Protein AF-A0A486XKD6-F1 (afdb_monomer)

Solvent-accessible surface area (backbone atoms only — not comparable to full-atom values): 8656 Å² total; per-residue (Å²): 116,44,84,41,75,51,55,64,58,48,50,37,54,18,60,61,20,63,92,48,77,42,17,80,89,53,62,66,88,46,28,60,26,40,52,22,47,59,67,23,85,51,37,34,36,38,35,36,54,40,89,88,78,65,46,50,66,32,36,26,49,32,32,61,34,28,45,94,86,40,74,29,38,36,40,46,63,60,34,28,78,85,54,97,58,51,67,63,54,49,53,51,52,52,52,52,24,61,77,70,75,37,56,41,29,27,66,63,86,76,77,81,57,49,91,58,65,38,59,36,35,38,96,50,48,87,26,80,32,26,63,48,90,76,40,80,71,51,78,32,61,26,50,52,52,25,70,63,30,22,42,50,76,77,80,86,126

Mean predicted aligned error: 4.49 Å

Structure (mmCIF, N/CA/C/O backbone):
data_AF-A0A486XKD6-F1
#
_entry.id   AF-A0A486XKD6-F1
#
loop_
_atom_site.group_PDB
_atom_site.id
_atom_site.type_symbol
_atom_site.label_atom_id
_atom_site.label_alt_id
_atom_site.label_comp_id
_atom_site.label_asym_id
_atom_site.label_entity_id
_atom_site.label_seq_id
_atom_site.pdbx_PDB_ins_code
_atom_site.Cartn_x
_atom_site.Cartn_y
_atom_site.Cartn_z
_atom_site.occupancy
_atom_site.B_iso_or_equiv
_atom_site.auth_seq_id
_atom_site.auth_comp_id
_atom_site.auth_asym_id
_atom_site.auth_atom_id
_atom_site.pdbx_PDB_model_num
ATOM 1 N N . MET A 1 1 ? 9.432 12.542 -0.104 1.00 87.06 1 MET A N 1
ATOM 2 C CA . MET A 1 1 ? 8.395 11.533 0.205 1.00 87.06 1 MET A CA 1
ATOM 3 C C . MET A 1 1 ? 7.117 11.970 -0.473 1.00 87.06 1 MET A C 1
ATOM 5 O O . MET A 1 1 ? 6.903 13.175 -0.557 1.00 87.06 1 MET A O 1
ATOM 9 N N . VAL A 1 2 ? 6.321 11.043 -0.991 1.00 92.12 2 VAL A N 1
ATOM 10 C CA . VAL A 1 2 ? 5.109 11.362 -1.751 1.00 92.12 2 VAL A CA 1
ATOM 11 C C . VAL A 1 2 ? 3.999 10.388 -1.363 1.00 92.12 2 VAL A C 1
ATOM 13 O O . VAL A 1 2 ? 4.215 9.179 -1.396 1.00 92.12 2 VAL A O 1
ATOM 16 N N . ASP A 1 3 ? 2.832 10.927 -1.013 1.00 93.69 3 ASP A N 1
ATOM 17 C CA . ASP A 1 3 ? 1.546 10.225 -1.057 1.00 93.69 3 ASP A CA 1
ATOM 18 C C . ASP A 1 3 ? 0.919 10.509 -2.431 1.00 93.69 3 ASP A C 1
ATOM 20 O O . ASP A 1 3 ? 0.553 11.650 -2.716 1.00 93.69 3 ASP A O 1
ATOM 24 N N . SER A 1 4 ? 0.837 9.495 -3.291 1.00 91.75 4 SER A N 1
ATOM 25 C CA . SER A 1 4 ? 0.496 9.638 -4.710 1.00 91.75 4 SER A CA 1
ATOM 26 C C . SER A 1 4 ? -0.640 8.701 -5.125 1.00 91.75 4 SER A C 1
ATOM 28 O O . SER A 1 4 ? -0.771 7.584 -4.624 1.00 91.75 4 SER A O 1
ATOM 30 N N . ASP A 1 5 ? -1.443 9.159 -6.078 1.00 91.81 5 ASP A N 1
ATOM 31 C CA . ASP A 1 5 ? -2.327 8.358 -6.933 1.00 91.81 5 ASP A CA 1
ATOM 32 C C . ASP A 1 5 ? -1.950 8.504 -8.417 1.00 91.81 5 ASP A C 1
ATOM 34 O O . ASP A 1 5 ? -2.728 8.147 -9.303 1.00 91.81 5 ASP A O 1
ATOM 38 N N . ASP A 1 6 ? -0.744 9.012 -8.702 1.00 94.38 6 ASP A N 1
ATOM 39 C CA . ASP A 1 6 ? -0.237 9.084 -10.064 1.00 94.38 6 ASP A CA 1
ATOM 40 C C . ASP A 1 6 ? -0.139 7.675 -10.659 1.00 94.38 6 ASP A C 1
ATOM 42 O O . ASP A 1 6 ? 0.436 6.744 -10.079 1.00 94.38 6 ASP A O 1
ATOM 46 N N . TRP A 1 7 ? -0.729 7.516 -11.840 1.00 91.38 7 TRP A N 1
ATOM 47 C CA . TRP A 1 7 ? -0.833 6.221 -12.493 1.00 91.38 7 TRP A CA 1
ATOM 48 C C . TRP A 1 7 ? 0.539 5.641 -12.843 1.00 91.38 7 TRP A C 1
ATOM 50 O O . TRP A 1 7 ? 0.675 4.421 -12.822 1.00 91.38 7 TRP A O 1
ATOM 60 N N . GLN A 1 8 ? 1.556 6.465 -13.137 1.00 92.88 8 GLN A N 1
ATOM 61 C CA . GLN A 1 8 ? 2.906 5.975 -13.428 1.00 92.88 8 GLN A CA 1
ATOM 62 C C . GLN A 1 8 ? 3.529 5.378 -12.176 1.00 92.88 8 GLN A C 1
ATOM 64 O O . GLN A 1 8 ? 4.068 4.278 -12.246 1.00 92.88 8 GLN A O 1
ATOM 69 N N . ASP A 1 9 ? 3.395 6.046 -11.030 1.00 93.25 9 ASP A N 1
ATOM 70 C CA . ASP A 1 9 ? 3.941 5.553 -9.763 1.00 93.25 9 ASP A CA 1
ATOM 71 C C . ASP A 1 9 ? 3.330 4.209 -9.375 1.00 93.25 9 ASP A C 1
ATOM 73 O O . ASP A 1 9 ? 4.037 3.269 -9.011 1.00 93.25 9 ASP A O 1
ATOM 77 N N . LEU A 1 10 ? 2.005 4.104 -9.481 1.00 91.88 10 LEU A N 1
ATOM 78 C CA . LEU A 1 10 ? 1.271 2.881 -9.168 1.00 91.88 10 LEU A CA 1
ATOM 79 C C . LEU A 1 10 ? 1.653 1.744 -10.123 1.00 91.88 10 LEU A C 1
ATOM 81 O O . LEU A 1 10 ? 1.916 0.625 -9.673 1.00 91.88 10 LEU A O 1
ATOM 85 N N . PHE A 1 11 ? 1.7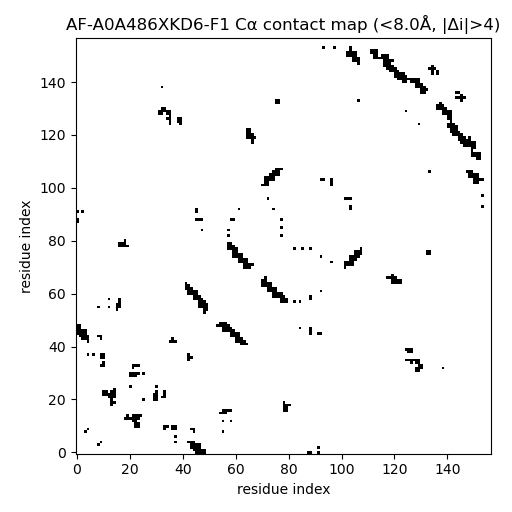51 2.036 -11.422 1.00 89.94 11 PHE A N 1
ATOM 86 C CA . PHE A 1 11 ? 2.078 1.054 -12.455 1.00 89.94 11 PHE A CA 1
ATOM 87 C C . PHE A 1 11 ? 3.553 0.614 -12.413 1.00 89.94 11 PHE A C 1
ATOM 89 O O . PHE A 1 11 ? 3.869 -0.546 -12.659 1.00 89.94 11 PHE A O 1
ATOM 96 N N . LEU A 1 12 ? 4.477 1.503 -12.047 1.00 91.56 12 LEU A N 1
ATOM 97 C CA . LEU A 1 12 ? 5.911 1.205 -11.958 1.00 91.56 12 LEU A CA 1
ATOM 98 C C . LEU A 1 12 ? 6.353 0.720 -10.568 1.00 91.56 12 LEU A C 1
ATOM 100 O O . LEU A 1 12 ? 7.505 0.320 -10.398 1.00 91.56 12 LEU A O 1
ATOM 104 N N . SER A 1 13 ? 5.438 0.674 -9.594 1.00 89.62 13 SER A N 1
ATOM 105 C CA . SER A 1 13 ? 5.715 0.388 -8.177 1.00 89.62 13 SER A CA 1
ATOM 106 C C . SER A 1 13 ? 6.382 -0.959 -7.876 1.00 89.62 13 SER A C 1
ATOM 108 O O . SER A 1 13 ? 7.030 -1.095 -6.834 1.00 89.62 13 SER A O 1
ATOM 110 N N . GLY A 1 14 ? 6.208 -1.969 -8.732 1.00 85.50 14 GLY A N 1
ATOM 111 C CA . GLY A 1 14 ? 6.941 -3.238 -8.651 1.00 85.50 14 GLY A CA 1
ATOM 112 C C . GLY A 1 14 ? 8.130 -3.321 -9.609 1.00 85.50 14 GLY A C 1
ATOM 113 O O . GLY A 1 14 ? 9.062 -4.086 -9.373 1.00 85.50 14 GLY A O 1
ATOM 114 N N . THR A 1 15 ? 8.136 -2.521 -10.675 1.00 89.56 15 THR A N 1
ATOM 115 C CA . THR A 1 15 ? 9.210 -2.509 -11.677 1.00 89.56 15 THR A CA 1
ATOM 116 C C . THR A 1 15 ? 10.452 -1.791 -11.152 1.00 89.56 15 THR A C 1
ATOM 118 O O . THR A 1 15 ? 11.563 -2.310 -11.281 1.00 89.56 15 THR A O 1
ATOM 121 N N . GLU A 1 16 ? 10.264 -0.623 -10.534 1.00 90.12 16 GLU A N 1
ATOM 122 C CA . GLU A 1 16 ? 11.348 0.217 -10.009 1.00 90.12 16 GLU A CA 1
ATOM 123 C C . GLU A 1 16 ? 11.871 -0.257 -8.651 1.00 90.12 16 GLU A C 1
ATOM 125 O O . GLU A 1 16 ? 13.048 -0.065 -8.350 1.00 90.12 16 GLU A O 1
ATOM 130 N N . VAL A 1 17 ? 11.030 -0.936 -7.864 1.00 87.25 17 VAL A N 1
ATOM 131 C CA . VAL A 1 17 ? 11.383 -1.442 -6.533 1.00 87.25 17 VAL A CA 1
ATOM 132 C C . VAL A 1 17 ? 11.450 -2.965 -6.535 1.00 87.25 17 VAL A C 1
ATOM 134 O O . VAL A 1 17 ? 10.466 -3.648 -6.812 1.00 87.25 17 VAL A O 1
ATOM 137 N N . LEU A 1 18 ? 12.612 -3.512 -6.177 1.00 81.12 18 LEU A N 1
ATOM 138 C CA . LEU A 1 18 ? 12.832 -4.957 -6.119 1.00 81.12 18 LEU A CA 1
ATOM 139 C C . LEU A 1 18 ? 12.017 -5.636 -5.002 1.00 81.12 18 LEU A C 1
ATOM 141 O O . LEU A 1 18 ? 11.776 -5.068 -3.936 1.00 81.12 18 LEU A O 1
ATOM 145 N N . GLY A 1 19 ? 11.652 -6.900 -5.238 1.00 75.25 19 GLY A N 1
ATOM 146 C CA . GLY A 1 19 ? 10.990 -7.769 -4.256 1.00 75.25 19 GLY A CA 1
ATOM 147 C C . GLY A 1 19 ? 9.466 -7.845 -4.373 1.00 75.25 19 GLY A C 1
ATOM 148 O O . GLY A 1 19 ? 8.848 -8.610 -3.635 1.00 75.25 19 GLY A O 1
ATOM 149 N N . SER A 1 20 ? 8.855 -7.104 -5.300 1.00 77.25 20 SER A N 1
ATOM 150 C CA . SER A 1 20 ? 7.428 -7.221 -5.606 1.00 77.25 20 SER A CA 1
ATOM 151 C C . SER A 1 20 ? 7.177 -8.066 -6.852 1.00 77.25 20 SER A C 1
ATOM 153 O O . SER A 1 20 ? 7.840 -7.865 -7.863 1.00 77.25 20 SER A O 1
ATOM 155 N N . CYS A 1 21 ? 6.171 -8.943 -6.793 1.00 72.81 21 CYS A N 1
ATOM 156 C CA . CYS A 1 21 ? 5.692 -9.737 -7.933 1.00 72.81 21 CYS A CA 1
ATOM 157 C C . CYS A 1 21 ? 4.805 -8.940 -8.915 1.00 72.81 21 CYS A C 1
ATOM 159 O O . CYS A 1 21 ? 4.342 -9.479 -9.912 1.00 72.81 21 CYS A O 1
ATOM 161 N N . GLN A 1 22 ? 4.474 -7.681 -8.608 1.00 79.25 22 GLN A N 1
ATOM 162 C CA . GLN A 1 22 ? 3.549 -6.856 -9.396 1.00 79.25 22 GLN A CA 1
ATOM 163 C C . GLN A 1 22 ? 4.329 -5.931 -10.341 1.00 79.25 22 GLN A C 1
ATOM 165 O O . GLN A 1 22 ? 4.322 -4.711 -10.179 1.00 79.25 22 GLN A O 1
ATOM 170 N N . ARG A 1 23 ? 5.057 -6.520 -11.297 1.00 83.88 23 ARG A N 1
ATOM 171 C CA . ARG A 1 23 ? 5.896 -5.796 -12.268 1.00 83.88 23 ARG A CA 1
ATOM 172 C C . ARG A 1 23 ? 5.271 -5.786 -13.659 1.00 83.88 23 ARG A C 1
ATOM 174 O O . ARG A 1 23 ? 4.576 -6.724 -14.040 1.00 83.88 23 ARG A O 1
ATOM 181 N N . ILE A 1 24 ? 5.565 -4.755 -14.451 1.00 85.19 24 ILE A N 1
ATOM 182 C CA . ILE A 1 24 ? 5.050 -4.646 -15.831 1.00 85.19 24 ILE A CA 1
ATOM 183 C C . ILE A 1 24 ? 5.733 -5.620 -16.799 1.00 85.19 24 ILE A C 1
ATOM 185 O O . ILE A 1 24 ? 5.169 -5.953 -17.837 1.00 85.19 24 ILE A O 1
ATOM 189 N N . ASP A 1 25 ? 6.957 -6.035 -16.474 1.00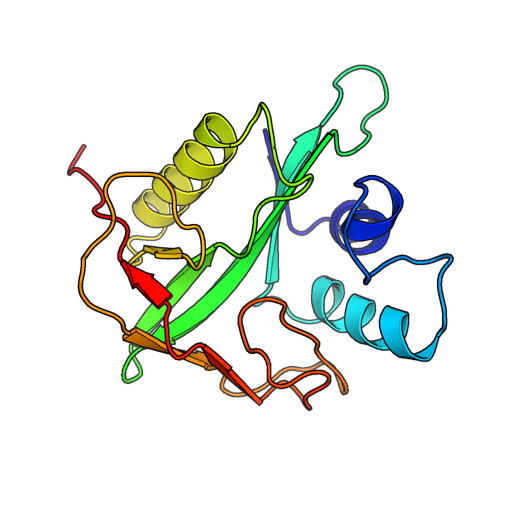 85.31 25 ASP A N 1
ATOM 190 C CA . ASP A 1 25 ? 7.850 -6.842 -17.307 1.00 85.31 25 ASP A CA 1
ATOM 191 C C . ASP A 1 25 ? 7.872 -8.331 -16.910 1.00 85.31 25 ASP A C 1
ATOM 193 O O . ASP A 1 25 ? 8.670 -9.099 -17.446 1.00 85.31 25 ASP A O 1
ATOM 197 N N . GLU A 1 26 ? 6.998 -8.745 -15.987 1.00 81.44 26 GLU A N 1
ATOM 198 C CA . GLU A 1 26 ? 6.904 -10.114 -15.463 1.00 81.44 26 GLU A CA 1
ATOM 199 C C . GLU A 1 26 ? 5.734 -10.906 -16.095 1.00 81.44 26 GLU A C 1
ATOM 201 O O . GLU A 1 26 ? 5.055 -10.431 -17.009 1.00 81.44 26 GLU A O 1
ATOM 206 N N . ASP A 1 27 ? 5.514 -12.149 -15.646 1.00 78.56 27 ASP A N 1
ATOM 207 C CA . ASP A 1 27 ? 4.462 -13.037 -16.149 1.00 78.56 27 ASP A CA 1
ATOM 208 C C . ASP A 1 27 ? 3.070 -12.358 -16.089 1.00 78.56 27 ASP A C 1
ATOM 210 O O . ASP A 1 27 ? 2.665 -11.857 -15.029 1.00 78.56 27 ASP A O 1
ATOM 214 N N . PRO A 1 28 ? 2.298 -12.367 -17.197 1.00 79.88 28 PRO A N 1
ATOM 215 C CA . PRO A 1 28 ? 0.969 -11.758 -17.263 1.00 79.88 28 PRO A CA 1
ATOM 216 C C . PRO A 1 28 ? -0.025 -12.209 -16.184 1.00 79.88 28 PRO A C 1
ATOM 218 O O . PRO A 1 28 ? -0.959 -11.487 -15.829 1.00 79.88 28 PRO A O 1
ATOM 221 N N . SER A 1 29 ? 0.152 -13.415 -15.647 1.00 76.38 29 SER A N 1
ATOM 222 C CA . SER A 1 29 ? -0.672 -13.930 -14.555 1.00 76.38 29 SER A CA 1
ATOM 223 C C . SER A 1 29 ? -0.482 -13.164 -13.242 1.00 76.38 29 SER A C 1
ATOM 225 O O . SER A 1 29 ? -1.435 -13.099 -12.457 1.00 76.38 29 SER A O 1
ATOM 227 N N . PHE A 1 30 ? 0.682 -12.537 -13.028 1.00 68.31 30 PHE A N 1
ATOM 228 C CA . PHE A 1 30 ? 0.943 -11.667 -11.882 1.00 68.31 30 PHE A CA 1
ATOM 229 C C . PHE A 1 30 ? 0.581 -10.211 -12.174 1.00 68.31 30 PHE A C 1
ATOM 231 O O . PHE A 1 30 ?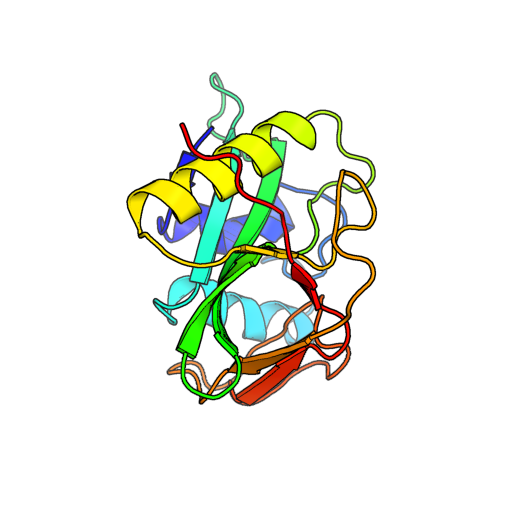 -0.067 -9.585 -11.336 1.00 68.31 30 PHE A O 1
ATOM 238 N N . ASN A 1 31 ? 0.900 -9.698 -13.367 1.00 78.75 31 ASN A N 1
ATOM 239 C CA . ASN A 1 31 ? 0.725 -8.278 -13.693 1.00 78.75 31 ASN A CA 1
ATOM 240 C C . ASN A 1 31 ? -0.737 -7.839 -13.906 1.00 78.75 31 ASN A C 1
ATOM 242 O O . ASN A 1 31 ? -1.041 -6.653 -13.797 1.00 78.75 31 ASN A O 1
ATOM 246 N N . VAL A 1 32 ? -1.674 -8.768 -14.140 1.00 81.31 32 VAL A N 1
ATOM 247 C CA . VAL A 1 32 ? -3.098 -8.431 -14.326 1.00 81.31 32 VAL A CA 1
ATOM 248 C C . VAL A 1 32 ? -3.694 -7.698 -13.116 1.00 81.31 32 VAL A C 1
ATOM 250 O O . VAL A 1 32 ? -4.630 -6.912 -13.259 1.00 81.31 32 VAL A O 1
ATOM 253 N N . CYS A 1 33 ? -3.142 -7.927 -11.922 1.00 86.31 33 CYS A N 1
ATOM 254 C CA . CYS A 1 33 ? -3.600 -7.294 -10.688 1.00 86.31 33 CYS A CA 1
ATOM 255 C C . CYS A 1 33 ? -3.043 -5.876 -10.496 1.00 86.31 33 CYS A C 1
ATOM 257 O O . CYS A 1 33 ? -3.614 -5.113 -9.721 1.00 86.31 33 CYS A O 1
ATOM 259 N N . LEU A 1 34 ? -2.004 -5.487 -11.241 1.00 87.44 34 LEU A N 1
ATOM 260 C CA . LEU A 1 34 ? -1.438 -4.136 -11.228 1.00 87.44 34 LEU A CA 1
ATOM 261 C C . LEU A 1 34 ? -2.474 -3.088 -11.656 1.00 87.44 34 LEU A C 1
ATOM 263 O O . LEU A 1 34 ? -2.499 -1.974 -11.136 1.00 87.44 34 LEU A O 1
ATOM 267 N N . MET A 1 35 ? -3.395 -3.468 -12.547 1.00 87.94 35 MET A N 1
ATOM 268 C CA . MET A 1 35 ? -4.498 -2.600 -12.958 1.00 87.94 35 MET A CA 1
ATOM 269 C C . MET A 1 35 ? -5.417 -2.221 -11.793 1.00 87.94 35 MET A C 1
ATOM 271 O O . MET A 1 35 ? -5.988 -1.134 -11.816 1.00 87.94 35 MET A O 1
ATOM 275 N N . ALA A 1 36 ? -5.530 -3.051 -10.750 1.00 89.06 36 ALA A N 1
ATOM 276 C CA . ALA A 1 36 ? -6.293 -2.684 -9.560 1.00 89.06 36 ALA A CA 1
ATOM 277 C C . ALA A 1 36 ? -5.672 -1.504 -8.813 1.00 89.06 36 ALA A C 1
ATOM 279 O O . ALA A 1 36 ? -6.402 -0.710 -8.231 1.00 89.06 36 ALA A O 1
ATOM 280 N N . TYR A 1 37 ? -4.344 -1.359 -8.836 1.00 90.00 37 TYR A N 1
ATOM 281 C CA . TYR A 1 37 ? -3.682 -0.243 -8.157 1.00 90.00 37 TYR A CA 1
ATOM 282 C C . TYR A 1 37 ? -4.032 1.082 -8.823 1.00 90.00 37 TYR A C 1
ATOM 284 O O . TYR A 1 37 ? -4.233 2.065 -8.126 1.00 90.00 37 TYR A O 1
ATOM 292 N N . VAL A 1 38 ? -4.156 1.084 -10.152 1.00 90.38 38 VAL A N 1
ATOM 293 C CA . VAL A 1 38 ? -4.439 2.286 -10.946 1.00 90.38 38 VAL A CA 1
ATOM 294 C C . VAL A 1 38 ? -5.935 2.607 -11.005 1.00 90.38 38 VAL A C 1
ATOM 296 O O . VAL A 1 38 ? -6.318 3.770 -10.957 1.00 90.38 38 VAL A O 1
ATOM 299 N N . LEU A 1 39 ? -6.790 1.593 -11.157 1.00 90.44 39 LEU A N 1
ATOM 300 C CA . LEU A 1 39 ? -8.219 1.801 -11.415 1.00 90.44 39 LEU A CA 1
ATOM 301 C C . LEU A 1 39 ? -9.050 1.962 -10.140 1.00 90.44 39 LEU A C 1
ATOM 303 O O . LEU A 1 39 ? -10.099 2.607 -10.178 1.00 90.44 39 LEU A O 1
ATOM 307 N N . ASP A 1 40 ? -8.621 1.355 -9.033 1.00 91.19 40 ASP A N 1
ATOM 308 C CA . ASP A 1 40 ? -9.375 1.367 -7.786 1.00 91.19 40 ASP A CA 1
ATOM 309 C C . ASP A 1 40 ? -8.902 2.499 -6.873 1.00 91.19 40 ASP A C 1
ATOM 311 O O . ASP A 1 40 ? -7.849 2.414 -6.245 1.00 91.19 40 ASP A O 1
ATOM 315 N N . GLY A 1 41 ? -9.724 3.545 -6.762 1.00 90.38 41 GLY A N 1
ATOM 316 C CA . GLY A 1 41 ? -9.425 4.740 -5.968 1.00 90.38 41 GLY A CA 1
ATOM 317 C C . GLY A 1 41 ? -9.273 4.497 -4.463 1.00 90.38 41 GLY A C 1
ATOM 318 O O . GLY A 1 41 ? -8.890 5.416 -3.740 1.00 90.38 41 GLY A O 1
ATOM 319 N N . LYS A 1 42 ? -9.543 3.280 -3.966 1.00 93.12 42 LYS A N 1
ATOM 320 C CA . LYS A 1 42 ? -9.180 2.904 -2.592 1.00 93.12 42 LYS A CA 1
ATOM 321 C C . LYS A 1 42 ? -7.667 2.772 -2.407 1.00 93.12 42 LYS A C 1
ATOM 323 O O . LYS A 1 42 ? -7.218 2.785 -1.264 1.00 93.12 42 LYS A O 1
ATOM 328 N N . ASN A 1 43 ? -6.914 2.617 -3.498 1.00 94.12 43 ASN A N 1
ATOM 329 C CA . ASN A 1 43 ? -5.478 2.389 -3.507 1.00 94.12 43 ASN A CA 1
ATOM 330 C C . ASN A 1 43 ? -4.718 3.690 -3.756 1.00 94.12 43 ASN A C 1
ATOM 332 O O . ASN A 1 43 ? -5.040 4.470 -4.646 1.00 94.12 43 ASN A O 1
ATOM 336 N N . ARG A 1 44 ? -3.670 3.890 -2.967 1.00 95.12 44 ARG A N 1
ATOM 337 C CA . ARG A 1 44 ? -2.663 4.937 -3.124 1.00 95.12 44 ARG A CA 1
ATOM 338 C C . ARG A 1 44 ? -1.288 4.327 -2.900 1.00 95.12 44 ARG A C 1
ATOM 340 O O . ARG A 1 44 ? -1.164 3.208 -2.392 1.00 95.12 44 ARG A O 1
ATOM 347 N N . ILE A 1 45 ? -0.247 5.062 -3.256 1.00 95.69 45 ILE A N 1
ATOM 348 C CA . ILE A 1 45 ? 1.133 4.678 -2.976 1.00 95.69 45 ILE A CA 1
ATOM 349 C C . ILE A 1 45 ? 1.789 5.722 -2.081 1.00 95.69 45 ILE A C 1
ATOM 351 O O . ILE A 1 45 ? 1.752 6.918 -2.362 1.00 95.69 45 ILE A O 1
ATOM 355 N N . LEU A 1 46 ? 2.420 5.255 -1.007 1.00 96.50 46 LEU A N 1
ATOM 356 C CA . LEU A 1 46 ? 3.363 6.058 -0.236 1.00 96.50 46 LEU A CA 1
ATOM 357 C C . LEU A 1 46 ? 4.760 5.678 -0.697 1.00 96.50 46 LEU A C 1
ATOM 359 O O . LEU A 1 46 ? 5.110 4.496 -0.665 1.00 96.50 46 LEU A O 1
ATOM 363 N N . CYS A 1 47 ? 5.551 6.650 -1.140 1.00 96.56 47 CYS A N 1
ATOM 364 C CA . CYS A 1 47 ? 6.856 6.372 -1.721 1.00 96.56 47 CYS A CA 1
ATOM 365 C C . CYS A 1 47 ? 7.932 7.410 -1.389 1.00 96.56 47 CYS A C 1
ATOM 367 O O . CYS A 1 47 ? 7.681 8.589 -1.115 1.00 96.56 47 CYS A O 1
ATOM 369 N N . ILE A 1 48 ? 9.173 6.948 -1.462 1.00 96.25 48 ILE A N 1
ATOM 370 C CA . ILE A 1 48 ? 10.379 7.763 -1.490 1.00 96.25 48 ILE A CA 1
ATOM 371 C C . ILE A 1 48 ? 10.889 7.730 -2.919 1.00 96.25 48 ILE A C 1
ATOM 373 O O . ILE A 1 48 ? 11.063 6.650 -3.479 1.00 96.25 48 ILE A O 1
ATOM 377 N N . LYS A 1 49 ? 11.125 8.904 -3.500 1.00 95.50 49 LYS A N 1
ATOM 378 C CA . LYS A 1 49 ? 11.648 9.032 -4.856 1.00 95.50 49 LYS A CA 1
ATOM 379 C C . LYS A 1 49 ? 13.041 9.624 -4.833 1.00 95.50 49 LYS A C 1
ATOM 381 O O . LYS A 1 49 ? 13.324 10.512 -4.027 1.00 95.50 49 LYS A O 1
ATOM 386 N N . ASP A 1 50 ? 13.874 9.147 -5.742 1.00 94.38 50 ASP A N 1
ATOM 387 C CA . ASP A 1 50 ? 15.154 9.758 -6.046 1.00 94.38 50 ASP A CA 1
ATOM 388 C C . ASP A 1 50 ? 14.904 11.144 -6.669 1.00 94.38 50 ASP A C 1
ATOM 390 O O . ASP A 1 50 ? 14.203 11.244 -7.680 1.00 94.38 50 ASP A O 1
ATOM 394 N N . PRO A 1 51 ? 15.434 12.231 -6.087 1.00 93.31 51 PRO A N 1
ATOM 395 C CA . PRO A 1 51 ? 15.127 13.582 -6.546 1.00 93.31 51 PRO A CA 1
ATOM 396 C C . PRO A 1 51 ? 15.751 13.923 -7.907 1.00 93.31 51 PRO A C 1
ATOM 398 O O . PRO A 1 51 ? 15.312 14.878 -8.541 1.00 93.31 51 PRO A O 1
ATOM 401 N N . LEU A 1 52 ? 16.769 13.182 -8.357 1.00 94.56 52 LEU A N 1
ATOM 402 C CA . LEU A 1 52 ? 17.456 13.432 -9.626 1.00 94.56 52 LEU A CA 1
ATOM 403 C C . LEU A 1 52 ? 16.782 12.701 -10.789 1.00 94.56 52 LEU A C 1
ATOM 405 O O . LEU A 1 52 ? 16.700 13.231 -11.893 1.00 94.56 52 LEU A O 1
ATOM 409 N N . THR A 1 53 ? 16.324 11.474 -10.547 1.00 93.88 53 THR A N 1
ATOM 410 C CA . THR A 1 53 ? 15.791 10.572 -11.576 1.00 93.88 53 THR A CA 1
ATOM 411 C C . THR A 1 53 ? 14.275 10.423 -11.523 1.00 93.88 53 THR A C 1
ATOM 413 O O . THR A 1 53 ? 13.684 9.975 -12.501 1.00 93.88 53 THR A O 1
ATOM 416 N N . GLY A 1 54 ? 13.643 10.769 -10.398 1.00 91.56 54 GLY A N 1
ATOM 417 C CA . GLY A 1 54 ? 12.212 10.587 -10.160 1.00 91.56 54 GLY A CA 1
ATOM 418 C C . GLY A 1 54 ? 11.795 9.148 -9.845 1.00 91.56 54 GLY A C 1
ATOM 419 O O . GLY A 1 54 ? 10.625 8.925 -9.547 1.00 91.56 54 GLY A O 1
ATOM 420 N N . LYS A 1 55 ? 12.726 8.186 -9.874 1.00 93.19 55 LYS A N 1
ATOM 421 C CA . LYS A 1 55 ? 12.434 6.767 -9.635 1.00 93.19 55 LYS A CA 1
ATOM 422 C C . LYS A 1 55 ? 12.077 6.490 -8.186 1.00 93.19 55 LYS A C 1
ATOM 424 O O . LYS A 1 55 ? 12.634 7.103 -7.273 1.00 93.19 55 LYS A O 1
ATOM 429 N N . ILE A 1 56 ? 11.212 5.509 -7.969 1.00 95.12 56 ILE A N 1
ATOM 430 C CA . ILE A 1 56 ? 10.851 5.034 -6.639 1.00 95.12 56 ILE A CA 1
ATOM 431 C C . ILE A 1 56 ? 12.031 4.261 -6.027 1.00 95.12 56 ILE A C 1
ATOM 433 O O . ILE A 1 56 ? 12.488 3.258 -6.568 1.00 95.12 56 ILE A O 1
ATOM 437 N N . LEU A 1 57 ? 12.499 4.717 -4.864 1.00 94.62 57 LEU A N 1
ATOM 438 C CA . LEU A 1 57 ? 13.532 4.066 -4.051 1.00 94.62 57 LEU A CA 1
ATOM 439 C C . LEU A 1 57 ? 12.930 3.087 -3.037 1.00 94.62 57 LEU A C 1
ATOM 441 O O . LEU A 1 57 ? 13.487 2.022 -2.784 1.00 94.62 57 LEU A O 1
ATOM 445 N N . ALA A 1 58 ? 11.789 3.455 -2.454 1.00 95.19 58 ALA A N 1
ATOM 446 C CA . ALA A 1 58 ? 11.045 2.637 -1.506 1.00 95.19 58 ALA A CA 1
ATOM 447 C C . ALA A 1 58 ? 9.561 2.999 -1.541 1.00 95.19 58 ALA A C 1
ATOM 449 O O . ALA A 1 58 ? 9.208 4.147 -1.825 1.00 95.19 58 ALA A O 1
ATOM 450 N N . ARG A 1 59 ? 8.685 2.040 -1.241 1.00 95.06 59 ARG A N 1
ATOM 451 C CA . ARG A 1 59 ? 7.237 2.248 -1.261 1.00 95.06 59 ARG A CA 1
ATOM 452 C C . ARG A 1 59 ? 6.457 1.282 -0.385 1.00 95.06 59 ARG A C 1
ATOM 454 O O . ARG A 1 59 ? 6.902 0.174 -0.105 1.00 95.06 59 ARG A O 1
ATOM 461 N N . CYS A 1 60 ? 5.222 1.650 -0.083 1.00 94.75 60 CYS A N 1
ATOM 462 C CA . CYS A 1 60 ? 4.164 0.723 0.307 1.00 94.75 60 CYS A CA 1
ATOM 463 C C . CYS A 1 60 ? 2.859 1.106 -0.398 1.00 94.75 60 CYS A C 1
ATOM 465 O O . CYS A 1 60 ? 2.654 2.267 -0.761 1.00 94.75 60 CYS A O 1
ATOM 467 N N . ILE A 1 61 ? 1.992 0.117 -0.611 1.00 95.06 61 ILE A N 1
ATOM 468 C CA . ILE A 1 61 ? 0.618 0.394 -1.030 1.00 95.06 61 ILE A CA 1
ATOM 469 C C . ILE A 1 61 ? -0.177 0.801 0.211 1.00 95.06 61 ILE A C 1
ATOM 471 O O . ILE A 1 61 ? 0.005 0.246 1.296 1.00 95.06 61 ILE A O 1
ATOM 475 N N . PHE A 1 62 ? -1.041 1.790 0.048 1.00 95.81 62 PHE A N 1
ATOM 476 C CA . PHE A 1 62 ? -1.832 2.386 1.110 1.00 95.81 62 PHE A CA 1
ATOM 477 C C . PHE A 1 62 ? -3.296 2.355 0.710 1.00 95.81 62 PHE A C 1
ATOM 479 O O . PHE A 1 62 ? -3.643 2.780 -0.391 1.00 95.81 62 PHE A O 1
ATOM 486 N N . ARG A 1 63 ? -4.148 1.779 1.560 1.00 95.25 63 ARG A N 1
ATOM 487 C CA . ARG A 1 63 ? -5.508 1.406 1.160 1.00 95.25 63 ARG A CA 1
ATOM 488 C C . ARG A 1 63 ? -6.563 1.845 2.149 1.00 95.25 63 ARG A C 1
ATOM 490 O O . ARG A 1 63 ? -6.352 1.782 3.357 1.00 95.25 63 ARG A O 1
ATOM 497 N N . LEU A 1 64 ? -7.732 2.180 1.622 1.00 96.38 64 LEU A N 1
ATOM 498 C CA . LEU A 1 64 ? -8.961 2.277 2.397 1.00 96.38 64 LEU A CA 1
ATOM 499 C C . LEU A 1 64 ? -9.620 0.900 2.510 1.00 96.38 64 LEU A C 1
ATOM 501 O O . LEU A 1 64 ? -9.900 0.250 1.502 1.00 96.38 64 LEU A O 1
ATOM 505 N N . LEU A 1 65 ? -9.881 0.469 3.743 1.00 96.94 65 LEU A N 1
ATOM 506 C CA . LEU A 1 65 ? -10.553 -0.790 4.071 1.00 96.94 65 LEU A CA 1
ATOM 507 C C . LEU A 1 65 ? -11.624 -0.560 5.140 1.00 96.94 65 LEU A C 1
ATOM 509 O O . LEU A 1 65 ? -11.754 0.536 5.684 1.00 96.94 65 LEU A O 1
ATOM 513 N N . PHE A 1 66 ? -12.381 -1.608 5.455 1.00 97.50 66 PHE A N 1
ATOM 514 C CA . PHE A 1 66 ? -13.379 -1.592 6.516 1.00 97.50 66 PHE A CA 1
ATOM 515 C C . PHE A 1 66 ? -12.956 -2.466 7.697 1.00 97.50 66 PHE A C 1
ATOM 517 O O . PHE A 1 66 ? -12.559 -3.617 7.514 1.00 97.50 66 PHE A O 1
ATOM 524 N N . LYS A 1 67 ? -13.108 -1.934 8.910 1.00 96.62 67 LYS A N 1
ATOM 525 C CA . LYS A 1 67 ? -13.112 -2.679 10.172 1.00 96.62 67 LYS A CA 1
ATOM 526 C C . LYS A 1 67 ? -14.504 -2.536 10.778 1.00 96.62 67 LYS A C 1
ATOM 528 O O . LYS A 1 67 ? -14.860 -1.436 11.179 1.00 96.62 67 LYS A O 1
ATOM 533 N N . ASP A 1 68 ? -15.282 -3.614 10.848 1.00 94.06 68 ASP A N 1
ATOM 534 C CA . ASP A 1 68 ? -16.643 -3.585 11.416 1.00 94.06 68 ASP A CA 1
ATOM 535 C C . ASP A 1 68 ? -17.509 -2.439 10.832 1.00 94.06 68 ASP A C 1
ATOM 537 O O . ASP A 1 68 ? -18.088 -1.644 11.564 1.00 94.06 68 ASP A O 1
ATOM 541 N N . ASP A 1 69 ? -17.526 -2.297 9.500 1.00 93.56 69 ASP A N 1
ATOM 542 C CA . ASP A 1 69 ? -18.185 -1.209 8.745 1.00 93.56 69 ASP A CA 1
ATOM 543 C C . ASP A 1 69 ? -17.614 0.211 8.921 1.00 93.56 69 ASP A C 1
ATOM 545 O O . ASP A 1 69 ? -18.017 1.124 8.196 1.00 93.56 69 ASP A O 1
ATOM 549 N N . GLN A 1 70 ? -16.613 0.401 9.778 1.00 96.38 70 GLN A N 1
ATOM 550 C CA . GLN A 1 70 ? -15.877 1.655 9.898 1.00 96.38 70 GLN A CA 1
ATOM 551 C C . GLN A 1 70 ? -14.748 1.731 8.865 1.00 96.38 70 GLN A C 1
ATOM 553 O O . GLN A 1 70 ? -13.959 0.797 8.721 1.00 96.38 70 GLN A O 1
ATOM 558 N N . LEU A 1 71 ? -14.653 2.862 8.162 1.00 97.19 71 LEU A N 1
ATOM 559 C CA . LEU A 1 71 ? -13.569 3.138 7.220 1.00 97.19 71 LEU A CA 1
ATOM 560 C C . LEU A 1 71 ? -12.242 3.331 7.972 1.00 97.19 71 LEU A C 1
ATOM 562 O O . LEU A 1 71 ? -12.183 4.085 8.944 1.00 97.19 71 LEU A O 1
ATOM 566 N N . VAL A 1 72 ? -11.182 2.665 7.514 1.00 97.94 72 VAL A N 1
ATOM 567 C CA . VAL A 1 72 ? -9.834 2.725 8.100 1.00 97.94 72 VAL A CA 1
ATOM 568 C C . VAL A 1 72 ? -8.763 2.752 7.012 1.00 97.94 72 VAL A C 1
ATOM 570 O O . VAL A 1 72 ? -9.017 2.362 5.870 1.00 97.94 72 VAL A O 1
ATOM 573 N N . LEU A 1 73 ? -7.554 3.177 7.375 1.00 97.75 73 LEU A N 1
ATOM 574 C CA . LEU A 1 73 ? -6.377 3.106 6.515 1.00 97.75 73 LEU A CA 1
ATOM 575 C C . LEU A 1 73 ? -5.550 1.868 6.832 1.00 97.75 73 LEU A C 1
ATOM 577 O O . LEU A 1 73 ? -5.332 1.515 7.992 1.00 97.75 73 LEU A O 1
ATOM 581 N N . PHE A 1 74 ? -5.049 1.234 5.781 1.00 97.56 74 PHE A N 1
ATOM 582 C CA . PHE A 1 74 ? -4.159 0.095 5.868 1.00 97.56 74 PHE A CA 1
ATOM 583 C C . PHE A 1 74 ? -2.880 0.345 5.074 1.00 97.56 74 PHE A C 1
ATOM 585 O O . PHE A 1 74 ? -2.918 0.579 3.866 1.00 97.56 74 PHE A O 1
ATOM 592 N N . GLN A 1 75 ? -1.750 0.265 5.766 1.00 96.44 75 GLN A N 1
ATOM 593 C CA . GLN A 1 75 ? -0.416 0.295 5.191 1.00 96.44 75 GLN A CA 1
ATOM 594 C C . GLN A 1 75 ? 0.049 -1.136 4.914 1.00 96.44 75 GLN A C 1
ATOM 596 O O . GLN A 1 75 ? 0.183 -1.958 5.824 1.00 96.44 75 GLN A O 1
ATOM 601 N N . GLU A 1 76 ? 0.300 -1.433 3.643 1.00 93.75 76 GLU A N 1
ATOM 602 C CA . GLU A 1 76 ? 0.873 -2.710 3.237 1.00 93.75 76 GLU A CA 1
ATOM 603 C C . GLU A 1 76 ? 2.359 -2.813 3.587 1.00 93.75 76 GLU A C 1
ATOM 605 O O . GLU A 1 76 ? 3.000 -1.883 4.086 1.00 93.75 76 GLU A O 1
ATOM 610 N N . ARG A 1 77 ? 2.922 -3.979 3.268 1.00 92.56 77 ARG A N 1
ATOM 611 C CA . ARG A 1 77 ? 4.352 -4.235 3.357 1.00 92.56 77 ARG A CA 1
ATOM 612 C C . ARG A 1 77 ? 5.154 -3.150 2.634 1.00 92.56 77 ARG A C 1
ATOM 614 O O . ARG A 1 77 ? 4.865 -2.787 1.489 1.00 92.56 77 ARG A O 1
ATOM 621 N N . ILE A 1 78 ? 6.198 -2.687 3.310 1.00 93.56 78 ILE A N 1
ATOM 622 C CA . ILE A 1 78 ? 7.190 -1.778 2.744 1.00 93.56 78 ILE A CA 1
ATOM 623 C C . ILE A 1 78 ? 8.183 -2.567 1.887 1.00 93.56 78 ILE A C 1
ATOM 625 O O . ILE A 1 78 ? 8.672 -3.624 2.289 1.00 93.56 78 ILE A O 1
ATOM 629 N N . TYR A 1 79 ? 8.456 -2.033 0.700 1.00 92.69 79 TYR A N 1
ATOM 630 C CA . TYR A 1 79 ? 9.445 -2.531 -0.242 1.00 92.69 79 TYR A CA 1
ATOM 631 C C . TYR A 1 79 ? 10.490 -1.447 -0.555 1.00 92.69 79 TYR A C 1
ATOM 633 O O . TYR A 1 79 ? 10.114 -0.277 -0.641 1.00 92.69 79 TYR A O 1
ATOM 641 N N . PRO A 1 80 ? 11.768 -1.809 -0.771 1.00 92.44 80 PRO A N 1
ATOM 642 C CA . PRO A 1 80 ? 12.317 -3.162 -0.630 1.00 92.44 80 PRO A CA 1
ATOM 643 C C . PRO A 1 80 ? 12.245 -3.647 0.830 1.00 92.44 80 PRO A C 1
ATOM 645 O O . PRO A 1 80 ? 11.926 -2.873 1.720 1.00 92.44 80 PRO A O 1
ATOM 648 N N . SER A 1 81 ? 12.448 -4.939 1.088 1.00 86.88 81 SER A N 1
ATOM 649 C CA . SER A 1 81 ? 12.434 -5.487 2.452 1.00 86.88 81 SER A CA 1
ATOM 650 C C . SER A 1 81 ? 13.683 -6.352 2.647 1.00 86.88 81 SER A C 1
ATOM 652 O O . SER A 1 81 ? 13.787 -7.378 1.967 1.00 86.88 81 SER A O 1
ATOM 654 N N . PRO A 1 82 ? 14.641 -5.967 3.520 1.00 87.62 82 PRO A N 1
ATOM 655 C CA . PRO A 1 82 ? 14.643 -4.791 4.415 1.00 87.62 82 PRO A CA 1
ATOM 656 C C . PRO A 1 82 ? 14.723 -3.431 3.681 1.00 87.62 82 PRO A C 1
ATOM 658 O O . PRO A 1 82 ? 15.122 -3.387 2.518 1.00 87.62 82 PRO A O 1
ATOM 661 N N . CYS A 1 83 ? 14.331 -2.341 4.360 1.00 89.12 83 CYS A N 1
ATOM 662 C CA . CYS A 1 83 ? 14.262 -0.977 3.814 1.00 89.12 83 CYS A CA 1
ATOM 663 C C . CYS A 1 83 ? 14.958 0.046 4.720 1.00 89.12 83 CYS A C 1
ATOM 665 O O . CYS A 1 83 ? 14.617 0.141 5.896 1.00 89.12 83 CYS A O 1
ATOM 667 N N . ASP A 1 84 ? 15.820 0.893 4.155 1.00 92.06 84 ASP A N 1
ATOM 668 C CA . ASP A 1 84 ? 16.456 2.000 4.893 1.00 92.06 84 ASP A CA 1
ATOM 669 C C . ASP A 1 84 ? 15.510 3.192 5.133 1.00 92.06 84 ASP A C 1
ATOM 671 O O . ASP A 1 84 ? 15.793 4.070 5.942 1.00 92.06 84 ASP A O 1
ATOM 675 N N . TYR A 1 85 ? 14.371 3.233 4.436 1.00 93.69 85 TYR A N 1
ATOM 676 C CA . TYR A 1 85 ? 13.401 4.331 4.496 1.00 93.69 85 TYR A CA 1
ATOM 677 C C . TYR A 1 85 ? 12.123 3.978 5.273 1.00 93.69 85 TYR A C 1
ATOM 679 O O . TYR A 1 85 ? 11.095 4.639 5.111 1.00 93.69 85 TYR A O 1
ATOM 687 N N . GLU A 1 86 ? 12.154 2.912 6.074 1.00 92.75 86 GLU A N 1
ATOM 688 C CA . GLU A 1 86 ? 10.973 2.392 6.772 1.00 92.75 86 GLU A CA 1
ATOM 689 C C . GLU A 1 86 ? 10.342 3.429 7.716 1.00 92.75 86 GLU A C 1
ATOM 691 O O . GLU A 1 86 ? 9.134 3.652 7.649 1.00 92.75 86 GLU A O 1
ATOM 696 N N . GLU A 1 87 ? 11.151 4.121 8.524 1.00 92.44 87 GLU A N 1
ATOM 697 C CA . GLU A 1 87 ? 10.677 5.157 9.456 1.00 92.44 87 GLU A CA 1
ATOM 698 C C . GLU A 1 87 ? 9.965 6.302 8.725 1.00 92.44 87 GLU A C 1
ATOM 700 O O . GLU A 1 87 ? 8.834 6.642 9.058 1.00 92.44 87 GLU A O 1
ATOM 705 N N . LEU A 1 88 ? 10.566 6.814 7.649 1.00 94.38 88 LEU A N 1
ATOM 706 C CA . LEU A 1 88 ? 10.002 7.895 6.835 1.00 94.38 88 LEU A CA 1
ATOM 707 C C . LEU A 1 88 ? 8.655 7.517 6.193 1.00 94.38 88 LEU A C 1
ATOM 709 O O . LEU A 1 88 ? 7.738 8.336 6.111 1.00 94.38 88 LEU A O 1
ATOM 713 N N . LEU A 1 89 ? 8.511 6.271 5.732 1.00 95.25 89 LEU A N 1
ATOM 714 C CA . LEU A 1 89 ? 7.244 5.783 5.179 1.00 95.25 89 LEU A CA 1
ATOM 715 C C . LEU A 1 89 ? 6.173 5.595 6.261 1.00 95.25 89 LEU A C 1
ATOM 717 O O . LEU A 1 89 ? 4.997 5.846 5.989 1.00 95.25 89 LEU A O 1
ATOM 721 N N . ASN A 1 90 ? 6.562 5.182 7.470 1.00 94.56 90 ASN A N 1
ATOM 722 C CA . ASN A 1 90 ? 5.652 5.084 8.610 1.00 94.56 90 ASN A CA 1
ATOM 723 C C . ASN A 1 90 ? 5.169 6.473 9.054 1.00 94.56 90 ASN A C 1
ATOM 725 O O . ASN A 1 90 ? 3.964 6.682 9.165 1.00 94.56 90 ASN A O 1
ATOM 729 N N . GLU A 1 91 ? 6.070 7.449 9.185 1.00 93.94 91 GLU A N 1
ATOM 730 C CA . GLU A 1 91 ? 5.722 8.840 9.512 1.00 93.94 91 GLU A CA 1
ATOM 731 C C . GLU A 1 91 ? 4.748 9.450 8.495 1.00 93.94 91 GLU A C 1
ATOM 733 O O . GLU A 1 91 ? 3.797 10.152 8.863 1.00 93.94 91 GLU A O 1
ATOM 738 N N . LEU A 1 92 ? 4.950 9.166 7.203 1.00 95.19 92 LEU A N 1
ATOM 739 C CA . LEU A 1 92 ? 4.048 9.621 6.148 1.00 95.19 92 LEU A CA 1
ATOM 740 C C . LEU A 1 92 ? 2.655 8.982 6.282 1.00 95.19 92 LEU A C 1
ATOM 742 O O . LEU A 1 92 ? 1.649 9.684 6.162 1.00 95.19 92 LEU A O 1
ATOM 746 N N . ALA A 1 93 ? 2.584 7.680 6.574 1.00 95.88 93 ALA A N 1
ATOM 747 C CA . ALA A 1 93 ? 1.320 6.975 6.795 1.00 95.88 93 ALA A CA 1
ATOM 748 C C . ALA A 1 93 ? 0.565 7.514 8.024 1.00 95.88 93 ALA A C 1
ATOM 750 O O . ALA A 1 93 ? -0.642 7.753 7.956 1.00 95.88 93 ALA A O 1
ATOM 751 N N . GLU A 1 94 ? 1.271 7.752 9.131 1.00 95.44 94 GLU A N 1
ATOM 752 C CA . GLU A 1 94 ? 0.708 8.318 10.361 1.00 95.44 94 GLU A CA 1
ATOM 753 C C . GLU A 1 94 ? 0.203 9.746 10.156 1.00 95.44 94 GLU A C 1
ATOM 755 O O . GLU A 1 94 ? -0.894 10.098 10.595 1.00 95.44 94 GLU A O 1
ATOM 760 N N . THR A 1 95 ? 0.979 10.575 9.456 1.00 95.12 95 THR A N 1
ATOM 761 C CA . THR A 1 95 ? 0.581 11.943 9.103 1.00 95.12 95 THR A CA 1
ATOM 762 C C . THR A 1 95 ? -0.698 11.926 8.280 1.00 95.12 95 THR A C 1
ATOM 764 O O . THR A 1 95 ? -1.663 12.601 8.637 1.00 95.12 95 THR A O 1
ATOM 767 N N . ARG A 1 96 ? -0.763 11.069 7.257 1.00 95.19 96 ARG A N 1
ATOM 768 C CA . ARG A 1 96 ? -1.951 10.948 6.415 1.00 95.19 96 ARG A CA 1
ATOM 769 C C . ARG A 1 96 ? -3.177 10.456 7.180 1.00 95.19 96 ARG A C 1
ATOM 771 O O . ARG A 1 96 ? -4.281 10.954 6.966 1.00 95.19 96 ARG A O 1
ATOM 778 N N . ALA A 1 97 ? -2.996 9.507 8.094 1.00 96.38 97 ALA A N 1
ATOM 779 C CA . ALA A 1 97 ? -4.076 9.017 8.941 1.00 96.38 97 ALA A CA 1
ATOM 780 C C . ALA A 1 97 ? -4.626 10.101 9.876 1.00 96.38 97 ALA A C 1
ATOM 782 O O . ALA A 1 97 ? -5.845 10.230 10.007 1.00 96.38 97 ALA A O 1
ATOM 783 N N . ARG A 1 98 ? -3.748 10.935 10.450 1.00 95.44 98 ARG A N 1
ATOM 784 C CA . ARG A 1 98 ? -4.147 12.092 11.266 1.00 95.44 98 ARG A CA 1
ATOM 785 C C . ARG A 1 98 ? -4.907 13.137 10.455 1.00 95.44 98 ARG A C 1
ATOM 787 O O . ARG A 1 98 ? -5.962 13.575 10.900 1.00 95.44 98 ARG A O 1
ATOM 794 N N . GLU A 1 99 ? -4.421 13.492 9.266 1.00 95.12 99 GLU A N 1
ATOM 795 C CA . GLU A 1 99 ? -5.094 14.448 8.372 1.00 95.12 99 GLU A CA 1
ATOM 796 C C . GLU A 1 99 ? -6.515 14.011 8.000 1.00 95.12 99 GLU A C 1
ATOM 798 O O . GLU A 1 99 ? -7.427 14.834 7.942 1.00 95.12 99 GLU A O 1
ATOM 803 N N . LEU A 1 100 ? -6.707 12.712 7.754 1.00 94.94 100 LEU A N 1
ATOM 804 C CA . LEU A 1 100 ? -8.001 12.144 7.378 1.00 94.94 100 LEU A CA 1
ATOM 805 C C . LEU A 1 100 ? -8.893 11.818 8.586 1.00 94.94 100 LEU A C 1
ATOM 807 O O . LEU A 1 100 ? -10.065 11.494 8.403 1.00 94.94 100 LEU A O 1
ATOM 811 N N . GLY A 1 101 ? -8.360 11.879 9.810 1.00 96.44 101 GLY A N 1
ATOM 812 C CA . GLY A 1 101 ? -9.070 11.467 11.022 1.00 96.44 101 GLY A CA 1
ATOM 813 C C . GLY A 1 101 ? -9.433 9.976 11.036 1.00 96.44 101 GLY A C 1
ATOM 814 O O . GLY A 1 101 ? -10.450 9.601 11.619 1.00 96.44 101 GLY A O 1
ATOM 815 N N . LEU A 1 102 ? -8.636 9.131 10.374 1.00 97.25 102 LEU A N 1
ATOM 816 C CA . LEU A 1 102 ? -8.876 7.691 10.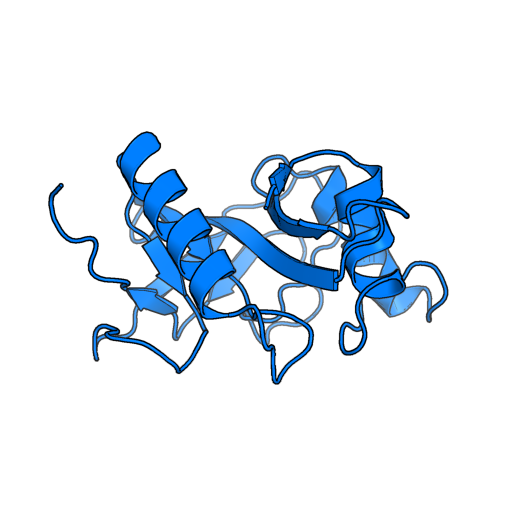244 1.00 97.25 102 LEU A CA 1
ATOM 817 C C . LEU A 1 102 ? -7.911 6.884 11.114 1.00 97.25 102 LEU A C 1
ATOM 819 O O . LEU A 1 102 ? -6.774 7.282 11.362 1.00 97.25 102 LEU A O 1
ATOM 823 N N . GLU A 1 103 ? -8.353 5.706 11.552 1.00 97.25 103 GLU A N 1
ATOM 824 C CA . GLU A 1 103 ? -7.460 4.753 12.210 1.00 97.25 103 GLU A CA 1
ATOM 825 C C . GLU A 1 103 ? -6.472 4.150 11.205 1.00 97.25 103 GLU A C 1
ATOM 827 O O . GLU A 1 103 ? -6.841 3.865 10.063 1.00 97.25 103 GLU A O 1
ATOM 832 N N . LEU A 1 104 ? -5.235 3.914 11.652 1.00 97.44 104 LEU A N 1
ATOM 833 C CA . LEU A 1 104 ? -4.176 3.311 10.850 1.00 97.44 104 LEU A CA 1
ATOM 834 C C . LEU A 1 104 ? -3.874 1.884 11.311 1.00 97.44 104 LEU A C 1
ATOM 836 O O . LEU A 1 104 ? -3.662 1.617 12.497 1.00 97.44 104 LEU A O 1
ATOM 840 N N . PHE A 1 105 ? -3.804 0.974 10.347 1.00 97.25 105 PHE A N 1
ATOM 841 C CA . PHE A 1 105 ? -3.422 -0.417 10.536 1.00 97.25 105 PHE A CA 1
ATOM 842 C C . PHE A 1 105 ? -2.280 -0.802 9.596 1.00 97.25 105 PHE A C 1
ATOM 844 O O . PHE A 1 105 ? -2.117 -0.214 8.531 1.00 97.25 105 PHE A O 1
ATOM 851 N N . THR A 1 106 ? -1.509 -1.823 9.961 1.00 95.69 106 THR A N 1
ATOM 852 C CA . THR A 1 106 ? -0.392 -2.322 9.148 1.00 95.69 106 THR A CA 1
ATOM 853 C C . THR A 1 106 ? -0.207 -3.834 9.285 1.00 95.69 106 THR A C 1
ATOM 855 O O . THR A 1 106 ? -0.648 -4.447 10.265 1.00 95.69 106 THR A O 1
ATOM 858 N N . CYS A 1 107 ? 0.443 -4.454 8.297 1.00 91.19 107 CYS A N 1
ATOM 859 C CA . CYS A 1 107 ? 0.989 -5.814 8.402 1.00 91.19 107 CYS A CA 1
ATOM 860 C C . CYS A 1 107 ? 2.494 -5.847 8.707 1.00 91.19 107 CYS A C 1
ATOM 862 O O . CYS A 1 107 ? 3.059 -6.938 8.826 1.00 91.19 107 CYS A O 1
ATOM 864 N N . ASN A 1 108 ? 3.146 -4.687 8.822 1.00 85.81 108 ASN A N 1
ATOM 865 C CA . ASN A 1 108 ? 4.551 -4.605 9.202 1.00 85.81 108 ASN A CA 1
ATOM 866 C C . ASN A 1 108 ? 4.751 -5.106 10.642 1.00 85.81 108 ASN A C 1
ATOM 868 O O . ASN A 1 108 ? 3.832 -5.124 11.468 1.00 85.81 108 ASN A O 1
ATOM 872 N N . THR A 1 109 ? 5.954 -5.594 10.936 1.00 76.75 109 THR A N 1
ATOM 873 C CA . THR A 1 109 ? 6.281 -6.183 12.244 1.00 76.75 109 THR A CA 1
ATOM 874 C C . THR A 1 109 ? 7.053 -5.246 13.159 1.00 76.75 109 THR A C 1
ATOM 876 O O . THR A 1 109 ? 7.183 -5.569 14.338 1.00 76.75 109 THR A O 1
ATOM 879 N N . GLN A 1 110 ? 7.560 -4.132 12.633 1.00 72.19 110 GLN A N 1
ATOM 880 C CA . GLN A 1 110 ? 8.368 -3.168 13.375 1.00 72.19 110 GLN A CA 1
ATOM 881 C C . GLN A 1 110 ? 7.510 -2.017 13.917 1.00 72.19 110 GLN A C 1
ATOM 883 O O . GLN A 1 110 ? 6.426 -1.746 13.402 1.00 72.19 110 GLN A O 1
ATOM 888 N N . GLY A 1 111 ? 8.011 -1.348 14.956 1.00 71.00 111 GLY A N 1
ATOM 889 C CA . GLY A 1 111 ? 7.355 -0.207 15.596 1.00 71.00 111 GLY A CA 1
ATOM 890 C C . GLY A 1 111 ? 6.509 -0.562 16.823 1.00 71.00 111 GLY A C 1
ATOM 891 O O . GLY A 1 111 ? 6.355 -1.726 17.206 1.00 71.00 111 GLY A O 1
ATOM 892 N N . ASN A 1 112 ? 5.967 0.476 17.460 1.00 80.00 112 ASN A N 1
ATOM 893 C CA . ASN A 1 112 ? 5.087 0.349 18.618 1.00 80.00 112 ASN A CA 1
ATOM 894 C C . ASN A 1 112 ? 3.673 -0.032 18.160 1.00 80.00 112 ASN A C 1
ATOM 896 O O . ASN A 1 112 ? 2.823 0.825 17.967 1.00 80.00 112 ASN A O 1
ATOM 900 N N . LEU A 1 113 ? 3.433 -1.319 17.918 1.00 87.12 113 LEU A N 1
ATOM 901 C CA . LEU A 1 113 ? 2.161 -1.821 17.397 1.00 87.12 113 LEU A CA 1
ATOM 902 C C . LEU A 1 113 ? 1.305 -2.431 18.505 1.00 87.12 113 LEU A C 1
ATOM 904 O O . LEU A 1 113 ? 1.823 -3.080 19.416 1.00 87.12 113 LEU A O 1
ATOM 908 N N . SER A 1 114 ? -0.019 -2.319 18.370 1.00 86.50 114 SER A N 1
ATOM 909 C CA . SER A 1 114 ? -0.929 -3.080 19.229 1.00 86.50 114 SER A CA 1
ATOM 910 C C . SER A 1 114 ? -0.648 -4.587 19.127 1.00 86.50 114 SER A C 1
ATOM 912 O O . SER A 1 114 ? -0.369 -5.123 18.048 1.00 86.50 114 SER A O 1
ATOM 914 N N . SER A 1 115 ? -0.736 -5.283 20.263 1.00 86.25 115 SER A N 1
ATOM 915 C CA . SER A 1 115 ? -0.682 -6.747 20.320 1.00 86.25 115 SER A CA 1
ATOM 916 C C . SER A 1 115 ? -1.959 -7.393 19.770 1.00 86.25 115 SER A C 1
ATOM 918 O O . SER A 1 115 ? -1.929 -8.556 19.352 1.00 86.25 115 SER A O 1
ATOM 920 N N . GLU A 1 116 ? -3.062 -6.640 19.734 1.00 89.44 116 GLU A N 1
ATOM 921 C CA . GLU A 1 116 ? -4.333 -7.071 19.168 1.00 89.44 116 GLU A CA 1
ATOM 922 C C . GLU A 1 116 ? -4.251 -7.187 17.643 1.00 89.44 116 GLU A C 1
ATOM 924 O O . GLU A 1 116 ? -3.596 -6.401 16.952 1.00 89.44 116 GLU A O 1
ATOM 929 N N . LYS A 1 117 ? -4.939 -8.200 17.114 1.00 91.56 117 LYS A N 1
ATOM 930 C CA . LYS A 1 117 ? -5.024 -8.480 15.682 1.00 91.56 117 LYS A CA 1
ATOM 931 C C . LYS A 1 117 ? -6.448 -8.255 15.220 1.00 91.56 117 LYS A C 1
ATOM 933 O O . LYS A 1 117 ? -7.383 -8.783 15.815 1.00 91.56 117 LYS A O 1
ATOM 938 N N . PHE A 1 118 ? -6.581 -7.524 14.129 1.00 94.81 118 PHE A N 1
ATOM 939 C CA . PHE A 1 118 ? -7.858 -7.140 13.558 1.00 94.81 118 PHE A CA 1
ATOM 940 C C . PHE A 1 118 ? -8.037 -7.769 12.183 1.00 94.81 118 PHE A C 1
ATOM 942 O O . PHE A 1 118 ? -7.063 -8.025 11.468 1.00 94.81 118 PHE A O 1
ATOM 949 N N . THR A 1 119 ? -9.302 -8.003 11.829 1.00 95.75 119 THR A N 1
ATOM 950 C CA . THR A 1 119 ? -9.685 -8.345 10.462 1.00 95.75 119 THR A CA 1
ATOM 951 C C . THR A 1 119 ? -10.142 -7.085 9.749 1.00 95.75 119 THR A C 1
ATOM 953 O O . THR A 1 119 ? -11.050 -6.408 10.223 1.00 95.75 119 THR A O 1
ATOM 956 N N . LEU A 1 120 ? -9.506 -6.786 8.621 1.00 96.69 120 LEU A N 1
ATOM 957 C CA . LEU A 1 120 ? -9.920 -5.723 7.710 1.00 96.69 120 LEU A CA 1
ATOM 958 C C . LEU A 1 120 ? -10.493 -6.341 6.442 1.00 96.69 120 LEU A C 1
ATOM 960 O O . LEU A 1 120 ? -10.026 -7.394 6.008 1.00 96.69 120 LEU A O 1
ATOM 964 N N . GLU A 1 121 ? -11.479 -5.687 5.844 1.00 95.88 121 GLU A N 1
ATOM 965 C CA . GLU A 1 121 ? -12.182 -6.184 4.666 1.00 95.88 121 GLU A CA 1
ATOM 966 C C . GLU A 1 121 ? -12.221 -5.137 3.552 1.00 95.88 121 GLU A C 1
ATOM 968 O O . GLU A 1 121 ? -12.486 -3.955 3.790 1.00 95.88 121 GLU A O 1
ATOM 973 N N . SER A 1 122 ? -12.005 -5.590 2.316 1.00 93.88 122 SER A N 1
ATOM 974 C CA . SER A 1 122 ? -12.409 -4.842 1.129 1.00 93.88 122 SER A CA 1
ATOM 975 C C . SER A 1 122 ? -13.774 -5.326 0.658 1.00 93.88 122 SER A C 1
ATOM 977 O O . SER A 1 122 ? -13.981 -6.524 0.475 1.00 93.88 122 SER A O 1
ATOM 979 N N . LYS A 1 123 ? -14.704 -4.393 0.439 1.00 91.31 123 LYS A N 1
ATOM 980 C CA . LYS A 1 123 ? -16.088 -4.690 0.029 1.00 91.31 123 LYS A CA 1
ATOM 981 C C . LYS A 1 123 ? -16.279 -4.778 -1.490 1.00 91.31 123 LYS A C 1
ATOM 983 O O . LYS A 1 123 ? -17.412 -4.791 -1.964 1.00 91.31 123 LYS A O 1
ATOM 988 N N . GLY A 1 124 ? -15.192 -4.824 -2.256 1.00 87.88 124 GLY A N 1
ATOM 989 C CA . GLY A 1 124 ? -15.221 -4.886 -3.712 1.00 87.88 124 GLY A CA 1
ATOM 990 C C . GLY A 1 124 ? -14.206 -3.953 -4.361 1.00 87.88 124 GLY A C 1
ATOM 991 O O . GLY A 1 124 ? -13.612 -3.089 -3.716 1.00 87.88 124 GLY A O 1
ATOM 992 N N . SER A 1 125 ? -14.027 -4.142 -5.665 1.00 86.81 125 SER A N 1
ATOM 993 C CA . SER A 1 125 ? -13.199 -3.306 -6.531 1.00 86.81 125 SER A CA 1
ATOM 994 C C . SER A 1 125 ? -13.931 -3.053 -7.845 1.00 86.81 125 SER A C 1
ATOM 996 O O . SER A 1 125 ? -14.750 -3.867 -8.275 1.00 86.81 125 SER A O 1
ATOM 998 N N . CYS A 1 126 ? -13.614 -1.944 -8.507 1.00 86.75 126 CYS A N 1
ATOM 999 C CA . CYS A 1 126 ? -13.947 -1.745 -9.917 1.00 86.75 126 CYS A CA 1
ATOM 1000 C C . CYS A 1 126 ? -13.028 -2.554 -10.857 1.00 86.75 126 CYS A C 1
ATOM 1002 O O . CYS A 1 126 ? -13.344 -2.704 -12.037 1.00 86.75 126 CYS A O 1
ATOM 1004 N N . SER A 1 127 ? -11.912 -3.092 -10.348 1.00 86.62 127 SER A N 1
ATOM 1005 C CA . SER A 1 127 ? -11.015 -3.975 -11.090 1.00 86.62 127 SER A CA 1
ATOM 1006 C C . SER A 1 127 ? -11.521 -5.424 -11.068 1.00 86.62 127 SER A C 1
ATOM 1008 O O . SER A 1 127 ? -11.924 -5.921 -10.013 1.00 86.62 127 SER A O 1
ATOM 1010 N N . PRO A 1 128 ? -11.462 -6.156 -12.198 1.00 85.00 128 PRO A N 1
ATOM 1011 C CA . PRO A 1 128 ? -11.875 -7.560 -12.249 1.00 85.00 128 PRO A CA 1
ATOM 1012 C C . PRO A 1 128 ? -10.968 -8.490 -11.430 1.00 85.00 128 PRO A C 1
ATOM 1014 O O . PRO A 1 128 ? -11.405 -9.574 -11.035 1.00 85.00 128 PRO A O 1
ATOM 1017 N N . TYR A 1 129 ? -9.718 -8.081 -11.198 1.00 87.56 129 TYR A N 1
ATOM 1018 C CA . TYR A 1 129 ? -8.719 -8.848 -10.464 1.00 87.56 129 TYR A CA 1
ATOM 1019 C C . TYR A 1 129 ? -7.922 -7.941 -9.538 1.00 87.56 129 TYR A C 1
ATOM 1021 O O . TYR A 1 129 ? -7.523 -6.852 -9.942 1.00 87.56 129 TYR A O 1
ATOM 1029 N N . GLU A 1 130 ? -7.656 -8.414 -8.328 1.00 87.75 130 GLU A N 1
ATOM 1030 C CA . GLU A 1 130 ? -6.826 -7.726 -7.345 1.00 87.75 130 GLU A CA 1
ATOM 1031 C C . GLU A 1 130 ? -5.940 -8.733 -6.608 1.00 87.75 130 GLU A C 1
ATOM 1033 O O . GLU A 1 130 ? -6.347 -9.869 -6.358 1.00 87.75 130 GLU A O 1
ATOM 1038 N N . TYR A 1 131 ? -4.729 -8.312 -6.258 1.00 84.75 131 TYR A N 1
ATOM 1039 C CA . TYR A 1 131 ? -3.785 -9.076 -5.453 1.00 84.75 131 TYR A CA 1
ATOM 1040 C C . TYR A 1 131 ? -3.309 -8.189 -4.307 1.00 84.75 131 TYR A C 1
ATOM 1042 O O . TYR A 1 131 ? -3.001 -7.013 -4.513 1.00 84.75 131 TYR A O 1
ATOM 1050 N N . VAL A 1 132 ? -3.283 -8.750 -3.101 1.00 83.00 132 VAL A N 1
ATOM 1051 C CA . VAL A 1 132 ? -2.955 -8.017 -1.875 1.00 83.00 132 VAL A CA 1
ATOM 1052 C C . VAL A 1 132 ? -1.974 -8.846 -1.073 1.00 83.00 132 VAL A C 1
ATOM 1054 O O . VAL A 1 132 ? -2.337 -9.924 -0.586 1.00 83.00 132 VAL A O 1
ATOM 1057 N N . ASP A 1 133 ? -0.754 -8.329 -0.913 1.00 80.31 133 ASP A N 1
ATOM 1058 C CA . ASP A 1 133 ? 0.358 -9.027 -0.259 1.00 80.31 133 ASP A CA 1
ATOM 1059 C C . ASP A 1 133 ? -0.017 -9.451 1.169 1.00 80.31 133 ASP A C 1
ATOM 1061 O O . ASP A 1 133 ? 0.338 -10.536 1.630 1.00 80.31 133 ASP A O 1
ATOM 1065 N N . ALA A 1 134 ? -0.793 -8.615 1.862 1.00 82.88 134 ALA A N 1
ATOM 1066 C CA . ALA A 1 134 ? -1.232 -8.869 3.230 1.00 82.88 134 ALA A CA 1
ATOM 1067 C C . ALA A 1 134 ? -2.388 -9.884 3.379 1.00 82.88 134 ALA A C 1
ATOM 1069 O O . ALA A 1 134 ? -2.618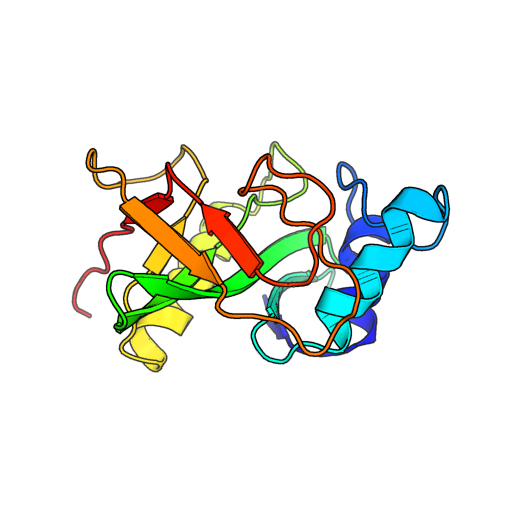 -10.369 4.490 1.00 82.88 134 ALA A O 1
ATOM 1070 N N . SER A 1 135 ? -3.131 -10.197 2.308 1.00 78.38 135 SER A N 1
ATOM 1071 C CA . SER A 1 135 ? -4.347 -11.028 2.392 1.00 78.38 135 SER A CA 1
ATOM 1072 C C . SER A 1 135 ? -4.065 -12.535 2.410 1.00 78.38 135 SER A C 1
ATOM 1074 O O . SER A 1 135 ? -4.872 -13.298 2.923 1.00 78.38 135 SER A O 1
ATOM 1076 N N . PHE A 1 136 ? -2.917 -12.986 1.885 1.00 76.12 136 PHE A N 1
ATOM 1077 C CA . PHE A 1 136 ? -2.603 -14.408 1.633 1.00 76.12 136 PHE A CA 1
ATOM 1078 C C . PHE A 1 136 ? -3.648 -15.168 0.778 1.00 76.12 136 PHE A C 1
ATOM 1080 O O . PHE A 1 136 ? -3.507 -16.373 0.579 1.00 76.12 136 PHE A O 1
ATOM 1087 N N . GLU A 1 137 ? -4.667 -14.488 0.238 1.00 81.44 137 GLU A N 1
ATOM 1088 C CA . GLU A 1 137 ? -5.760 -15.073 -0.558 1.00 81.44 137 GLU A CA 1
ATOM 1089 C C . GLU A 1 137 ? -5.417 -15.174 -2.057 1.00 81.44 137 GLU A C 1
ATOM 1091 O O . GLU A 1 137 ? -6.170 -15.744 -2.846 1.00 81.44 137 GLU A O 1
ATOM 1096 N N . GLY A 1 138 ? -4.260 -14.646 -2.465 1.00 83.56 138 GLY A N 1
ATOM 1097 C CA . GLY A 1 138 ? -3.836 -14.619 -3.860 1.00 83.56 138 GLY A CA 1
ATOM 1098 C C . GLY A 1 138 ? -4.670 -13.650 -4.701 1.00 83.56 138 GLY A C 1
ATOM 1099 O O . GLY A 1 138 ? -4.971 -12.535 -4.277 1.00 83.56 138 GLY A O 1
ATOM 1100 N N . LYS A 1 139 ? -5.010 -14.060 -5.929 1.00 84.31 139 LYS A N 1
ATOM 1101 C CA . LYS A 1 139 ? -5.818 -13.254 -6.853 1.00 84.31 139 LYS A CA 1
ATOM 1102 C C . LYS A 1 139 ? -7.299 -13.332 -6.480 1.00 84.31 139 LYS A C 1
ATOM 1104 O O . LYS A 1 139 ? -7.906 -14.399 -6.567 1.00 84.31 139 LYS A O 1
ATOM 1109 N N . THR A 1 140 ? -7.896 -12.187 -6.178 1.00 87.06 140 THR A N 1
ATOM 1110 C CA . THR A 1 140 ? -9.307 -12.038 -5.801 1.00 87.06 140 THR A CA 1
ATOM 1111 C C . THR A 1 140 ? -10.073 -11.194 -6.824 1.00 87.06 140 THR A C 1
ATOM 1113 O O . THR A 1 140 ? -9.486 -10.628 -7.745 1.00 87.06 140 THR A O 1
ATOM 1116 N N . LYS A 1 141 ? -11.402 -11.105 -6.674 1.00 86.38 141 LYS A N 1
ATOM 1117 C CA . LYS A 1 141 ? -12.280 -10.218 -7.465 1.00 86.38 141 LYS A CA 1
ATOM 1118 C C . LYS A 1 141 ? -12.607 -8.923 -6.705 1.00 86.38 141 LYS A C 1
ATOM 1120 O O . LYS A 1 141 ? -13.755 -8.488 -6.677 1.00 86.38 141 LYS A O 1
ATOM 1125 N N . GLY A 1 142 ? -11.619 -8.376 -5.995 1.00 84.81 142 GLY A N 1
ATOM 1126 C CA . GLY A 1 142 ? -11.744 -7.124 -5.242 1.00 84.8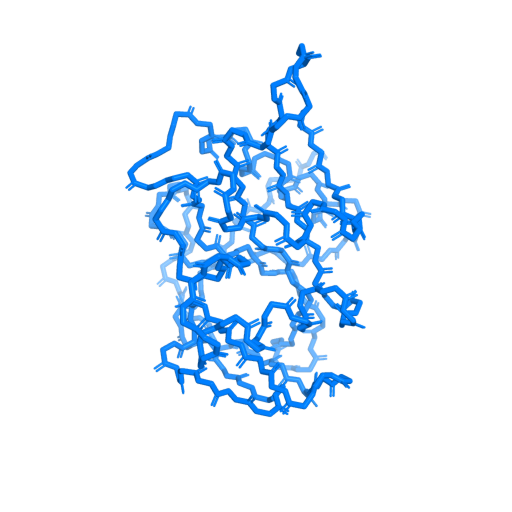1 142 GLY A CA 1
ATOM 1127 C C . GLY A 1 142 ? -12.365 -7.234 -3.848 1.00 84.81 142 GLY A C 1
ATOM 1128 O O . GLY A 1 142 ? -12.398 -6.246 -3.120 1.00 84.81 142 GLY A O 1
ATOM 1129 N N . VAL A 1 143 ? -12.852 -8.417 -3.465 1.00 90.75 143 VAL A N 1
ATOM 1130 C CA . VAL A 1 143 ? -13.289 -8.733 -2.099 1.00 90.75 143 VAL A CA 1
ATOM 1131 C C . VAL A 1 143 ? -12.241 -9.646 -1.481 1.00 90.75 143 VAL A C 1
ATOM 1133 O O . VAL A 1 143 ? -11.987 -10.723 -2.017 1.00 90.75 143 VAL A O 1
ATOM 1136 N N . PHE A 1 144 ? -11.641 -9.203 -0.380 1.00 92.81 144 PHE A N 1
ATOM 1137 C CA . PHE A 1 144 ? -10.591 -9.925 0.340 1.00 92.81 144 PHE A CA 1
ATOM 1138 C C . PHE A 1 144 ? -10.576 -9.513 1.812 1.00 92.81 144 PHE A C 1
ATOM 1140 O O . PHE A 1 144 ? -11.106 -8.451 2.174 1.00 92.81 144 PHE A O 1
ATOM 1147 N N . ARG A 1 145 ? -9.933 -10.325 2.658 1.00 93.94 145 ARG A N 1
ATOM 1148 C CA . ARG A 1 145 ? -9.726 -10.010 4.075 1.00 93.94 145 ARG A CA 1
ATOM 1149 C C . ARG A 1 145 ? -8.256 -10.030 4.475 1.00 93.94 145 ARG A C 1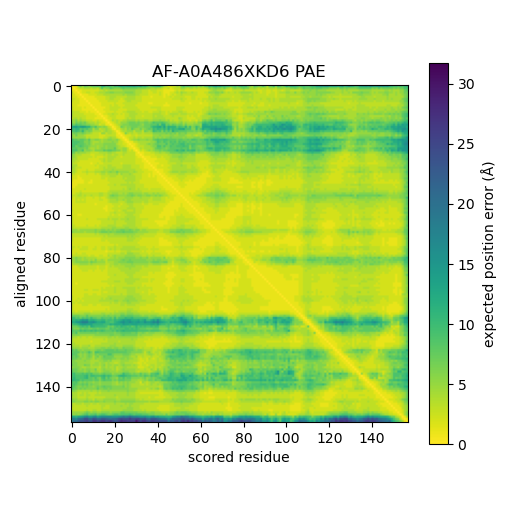
ATOM 1151 O O . ARG A 1 145 ? -7.426 -10.725 3.903 1.00 93.94 145 ARG A O 1
ATOM 1158 N N . ILE A 1 146 ? -7.935 -9.250 5.502 1.00 93.44 146 ILE A N 1
ATOM 1159 C CA . ILE A 1 146 ? -6.615 -9.202 6.135 1.00 93.44 146 ILE A CA 1
ATOM 1160 C C . ILE A 1 146 ? -6.802 -9.527 7.612 1.00 93.44 146 ILE A C 1
ATOM 1162 O O . ILE A 1 146 ? -7.234 -8.675 8.375 1.00 93.44 146 ILE A O 1
ATOM 1166 N N . HIS A 1 147 ? -6.481 -10.754 8.024 1.00 90.50 147 HIS A N 1
ATOM 1167 C CA . HIS A 1 147 ? -6.839 -11.292 9.349 1.00 90.50 147 HIS A CA 1
ATOM 1168 C C . HIS A 1 147 ? -5.894 -10.932 10.505 1.00 90.50 147 HIS A C 1
ATOM 1170 O O . HIS A 1 147 ? -6.174 -11.244 11.663 1.00 90.50 147 HIS A O 1
ATOM 1176 N N . LYS A 1 148 ? -4.721 -10.373 10.205 1.00 91.56 148 LYS A N 1
ATOM 1177 C CA . LYS A 1 148 ? -3.659 -10.123 11.195 1.00 91.56 148 LYS A CA 1
ATOM 1178 C C . LYS A 1 148 ? -3.159 -8.683 11.149 1.00 91.56 148 LYS A C 1
ATOM 1180 O O . LYS A 1 148 ? -1.990 -8.441 11.442 1.00 91.56 148 LYS A O 1
ATOM 1185 N N . ALA A 1 149 ? -4.031 -7.750 10.773 1.00 94.25 149 ALA A N 1
ATOM 1186 C CA . ALA A 1 149 ? -3.696 -6.336 10.780 1.00 94.25 149 ALA A CA 1
ATOM 1187 C C . ALA A 1 149 ? -3.493 -5.863 12.224 1.00 94.25 149 ALA A C 1
ATOM 1189 O O . ALA A 1 149 ? -4.273 -6.212 13.113 1.00 94.25 149 ALA A O 1
ATOM 1190 N N . LYS A 1 150 ? -2.443 -5.083 12.463 1.00 95.25 150 LYS A N 1
ATOM 1191 C CA . LYS A 1 150 ? -2.154 -4.485 13.768 1.00 95.25 150 LYS A CA 1
ATOM 1192 C C . LYS A 1 150 ? -2.443 -2.998 13.716 1.00 95.25 150 LYS A C 1
ATOM 1194 O O . LYS A 1 150 ? -2.117 -2.351 12.725 1.00 95.25 150 LYS A O 1
ATOM 1199 N N . LYS A 1 151 ? -3.038 -2.464 14.781 1.00 95.56 151 LYS A N 1
ATOM 1200 C CA . LYS A 1 151 ? -3.296 -1.027 14.906 1.00 95.56 151 LYS A CA 1
ATOM 1201 C C . LYS A 1 151 ? -1.998 -0.281 15.217 1.00 95.56 151 LYS A C 1
ATOM 1203 O O . LYS A 1 151 ? -1.258 -0.706 16.108 1.00 95.56 151 LYS A O 1
ATOM 1208 N N . VAL A 1 152 ? -1.770 0.824 14.511 1.00 94.81 152 VAL A N 1
ATOM 1209 C CA . VAL A 1 152 ? -0.707 1.793 14.795 1.00 94.81 152 VAL A CA 1
ATOM 1210 C C . VAL A 1 152 ? -1.272 2.839 15.767 1.00 94.81 152 VAL A C 1
ATOM 1212 O O . VAL A 1 152 ? -2.261 3.501 15.436 1.00 94.81 152 VAL A O 1
ATOM 1215 N N . PRO A 1 153 ? -0.728 2.971 16.988 1.00 91.50 153 PRO A N 1
ATOM 1216 C CA . PRO A 1 153 ? -1.096 4.036 17.908 1.00 91.50 153 PRO A CA 1
ATOM 1217 C C . PRO A 1 153 ? -0.675 5.382 17.319 1.00 91.50 153 PRO A C 1
ATOM 1219 O O . PRO A 1 153 ? 0.509 5.646 17.156 1.00 91.50 153 PRO A O 1
ATOM 1222 N N . LEU A 1 154 ? -1.646 6.237 17.009 1.00 88.81 154 LEU A N 1
ATOM 1223 C CA . LEU A 1 154 ? -1.369 7.612 16.607 1.00 88.81 154 LEU A CA 1
ATOM 1224 C C . LEU A 1 154 ? -1.290 8.462 17.875 1.00 88.81 154 LEU A C 1
ATOM 1226 O O . LEU A 1 154 ? -2.287 8.603 18.591 1.00 88.81 154 LEU A O 1
ATOM 1230 N N . GLU A 1 155 ? -0.115 9.009 18.177 1.00 77.06 155 GLU A N 1
ATOM 1231 C CA . GLU A 1 155 ? 0.006 9.996 19.246 1.00 77.06 155 GLU A CA 1
ATOM 1232 C C . GLU A 1 155 ? -0.820 11.239 18.887 1.00 77.06 155 GLU A C 1
ATOM 1234 O O . GLU A 1 155 ? -0.837 11.698 17.738 1.00 77.06 155 GLU A O 1
ATOM 1239 N N . LYS A 1 156 ? -1.546 11.775 19.875 1.00 58.06 156 LYS A N 1
ATOM 1240 C CA . LYS A 1 156 ? -2.260 13.042 19.706 1.00 58.06 156 LYS A CA 1
ATOM 1241 C C . LYS A 1 156 ? -1.213 14.149 19.609 1.00 58.06 156 LYS A C 1
ATOM 1243 O O . LYS A 1 156 ? -0.502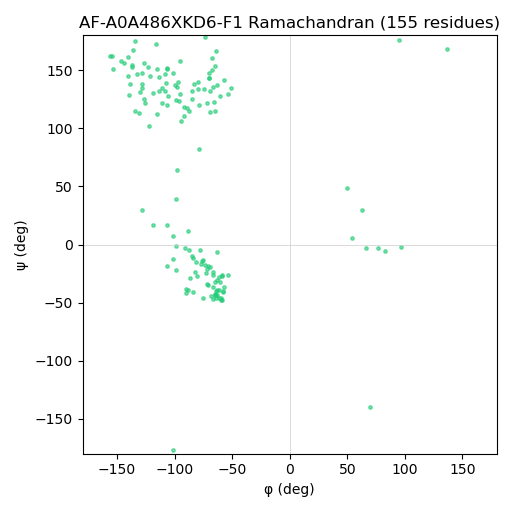 14.380 20.582 1.00 58.06 156 LYS A O 1
ATOM 1248 N N . SER A 1 157 ? -1.128 14.776 18.437 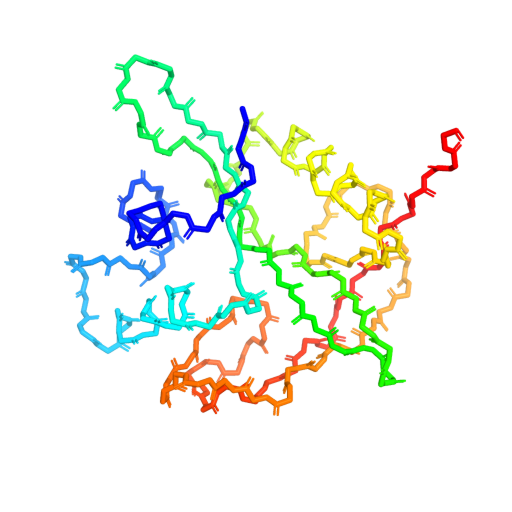1.00 53.97 157 SER A N 1
ATOM 1249 C CA . SER A 1 157 ? -0.371 16.013 18.211 1.00 53.97 157 SER A CA 1
ATOM 1250 C C . SER A 1 157 ? -0.895 17.151 19.075 1.00 53.97 157 SER A C 1
ATOM 1252 O O . SER A 1 157 ? -2.144 17.260 19.144 1.00 53.97 157 SER A O 1
#

Foldseek 3Di:
DDWDLPLCCLQCVDVLFDDDQCHPPDDPLRVLQSVQQNQFPQWIKQFDADPVPRGTPKIWIKGWWDFVNDTAIETEDITPVVDPCVVVSVVVQLVVCVVVVHWYWYPDDDDDWDPDFTKIWFPAGPRCWHAGPQQVPGIDRRTTIRGGIITDDRDDD

pLDDT: mean 89.69, std 7.42, range [53.97, 97.94]

Nearest PDB structures (foldseek):
  2eui-assembly2_E  TM=7.431E-01  e=6.716E-02  Pseudomonas aeruginosa PAO1
  4ua3-assembly2_B  TM=5.887E-01  e=5.014E-02  Schizosaccharomyces pombe 972h-
  9f5q-assembly1_A  TM=6.942E-01  e=2.039E-01  Trypanosoma brucei brucei TREU927
  4ua3-assembly1_A  TM=5.474E-01  e=6.716E-02  Schizosaccharomyces pombe 972h-
  1bob-assembly1_A  TM=6.163E-01  e=1.923E-01  Saccharomyces cerevisiae

Radius of gyration: 14.68 Å; Cα contacts (8 Å, |Δi|>4): 343; chains: 1; bounding box: 36×31×38 Å

Sequence (157 aa):
MVDSDDWQDLFLSGTEVLGSCQRIDEDPSFNVCLMAYVLDGKNRILCIKDPLTGKILARCIFRLLFKDDQLVLFQERIYPSPCDYEELLNELAETRARELGLELFTCNTQGNLSSEKFTLESKGSCSPYEYVDASFEGKTKGVFRIHKAKKVPLEKS

Secondary structure (DSSP, 8-state):
-EEE--HHHHHHTTTSSTT-S--TTS-HHHHTTHHHHHH-TTEEEEEEE-TTT--EEEEEEEEEEEETTEEEEEE---BSSS-TTHHHHHHHHHHHHHHHT--EEE----SS--S--EEEEEE--SSS-EE-TTT-S-EESSEEEEEEEEEE-----